Protein 8FCF (pdb70)

B-factor: mean 44.16, std 22.53, range [3.64, 135.97]

Sequence (162 aa):
CQEQLKEVNKTCEALLFKLGEKVKTLEMEVAKEKAVCSKDKESLLAGKRQTEEQLEACGKARERQQQEQQVTEENLRKVQSLCLKEVNKTCEALLFKLGEKVKTLEMEVAKEKAVCSKDKESLLAGKRQTEEQLEACGKARERQQQEQQVTEENLRKVQSLC

Radius of gyration: 35.19 Å; Cα contacts (8 Å, |Δi|>4): 85; chains: 2; bounding box: 14×44×118 Å

Foldseek 3Di:
DVVVVVVVVVVVVVVVVVVVVVVVVVVVVVVVCVVVVVVVVVVVVVVVVVVVVVVVVVVVVVVVVVVVVVVVVVVCVVVVVVD/DVVVVVVVVVVVVVVVVVVVVVVVVVVVVVVVVVVVVVVVVVVVVVVVVVVVVVVVVVVVVVVVVVVVVVVVVVVVVVD

Solvent-accessible surface area: 12058 Å² total; per-residue (Å²): 122,149,130,103,48,146,113,72,24,149,98,13,40,60,73,14,125,138,47,18,96,101,10,124,90,16,77,94,76,16,47,126,42,88,63,89,6,59,154,53,66,130,72,26,76,61,20,37,117,114,10,61,126,81,47,102,62,8,27,106,2,84,94,137,31,70,105,88,21,101,93,7,57,66,59,15,148,132,18,98,94,145,85,126,130,137,70,20,135,90,3,97,53,78,38,138,127,24,41,96,98,20,122,79,15,66,107,55,21,60,146,52,115,64,51,9,67,122,40,64,119,73,36,73,50,19,43,135,94,6,84,109,70,48,98,62,8,26,111,24,94,115,163,27,66,105,87,27,96,89,17,77,78,71,15,138,111,15,97,83,132,85

Structure (mmCIF, N/CA/C/O backbone):
data_8FCF
#
_entry.id   8FCF
#
_cell.length_a   33.771
_cell.length_b   88.999
_cell.length_c   180.881
_cell.angle_alpha   90.00
_cell.angle_beta   90.00
_cell.angle_gamma   90.00
#
_symmetry.space_group_name_H-M   'I 21 21 21'
#
loop_
_entity.id
_entity.type
_entity.pdbx_description
1 polymer 'Plasmalemma vesicle-associated protein'
2 water water
#
loop_
_atom_site.group_PDB
_atom_site.id
_atom_site.type_symbol
_atom_site.label_atom_id
_atom_site.label_alt_id
_atom_site.label_comp_id
_atom_site.label_asym_id
_atom_site.label_entity_id
_atom_site.label_seq_id
_atom_site.pdbx_PDB_ins_code
_atom_site.Cartn_x
_atom_site.Cartn_y
_atom_site.Cartn_z
_atom_site.occupancy
_atom_site.B_iso_or_equiv
_atom_site.auth_seq_id
_atom_site.auth_comp_id
_atom_site.auth_asym_id
_atom_site.auth_atom_id
_atom_site.pdbx_PDB_model_num
ATOM 1 N N . CYS A 1 8 ? 2.978 19.549 50.793 1.00 45.88 4 CYS C N 1
ATOM 2 C CA . CYS A 1 8 ? 3.701 20.244 49.718 1.00 46.12 4 CYS C CA 1
ATOM 3 C C . CYS A 1 8 ? 4.262 19.236 48.711 1.00 50.65 4 CYS C C 1
ATOM 4 O O . CYS A 1 8 ? 4.242 19.490 47.500 1.00 51.01 4 CYS C O 1
ATOM 11 N N . GLN A 1 9 ? 4.788 18.102 49.213 1.00 46.29 5 GLN C N 1
ATOM 12 C CA . GLN A 1 9 ? 5.328 17.025 48.365 1.00 45.97 5 GLN C CA 1
ATOM 13 C C . GLN A 1 9 ? 4.188 16.291 47.650 1.00 47.69 5 GLN C C 1
ATOM 14 O O . GLN A 1 9 ? 4.296 16.046 46.457 1.00 47.10 5 GLN C O 1
ATOM 28 N N . GLU A 1 10 ? 3.088 15.964 48.372 1.00 43.34 6 GLU C N 1
ATOM 29 C CA . GLU A 1 10 ? 1.929 15.281 47.769 1.00 41.46 6 GLU C CA 1
ATOM 30 C C . GLU A 1 10 ? 1.160 16.189 46.796 1.00 44.68 6 GLU C C 1
ATOM 31 O O . GLU A 1 10 ? 0.564 15.666 45.853 1.00 44.74 6 GLU C O 1
ATOM 43 N N . GLN A 1 11 ? 1.157 17.528 47.016 1.00 39.78 7 GLN C N 1
ATOM 44 C CA . GLN A 1 11 ? 0.422 18.444 46.132 1.00 38.24 7 GLN C CA 1
ATOM 45 C C . GLN A 1 11 ? 1.101 18.614 44.777 1.00 44.38 7 GLN C C 1
ATOM 46 O O . GLN A 1 11 ? 0.441 18.505 43.742 1.00 42.72 7 GLN C O 1
ATOM 60 N N . LEU A 1 12 ? 2.413 18.876 44.783 1.00 43.97 8 LEU C N 1
ATOM 61 C CA . LEU A 1 12 ? 3.184 19.031 43.546 1.00 46.66 8 LEU C CA 1
ATOM 62 C C . LEU A 1 12 ? 3.271 17.719 42.744 1.00 52.62 8 LEU C C 1
ATOM 63 O O . LEU A 1 12 ? 3.426 17.780 41.528 1.00 50.83 8 LEU C O 1
ATOM 79 N N . LYS A 1 13 ? 3.151 16.554 43.406 1.00 52.53 9 LYS C N 1
ATOM 80 C CA . LYS A 1 13 ? 3.166 15.261 42.723 1.00 54.15 9 LYS C CA 1
ATOM 81 C C . LYS A 1 13 ? 1.823 15.016 42.043 1.00 50.78 9 LYS C C 1
ATOM 82 O O . LYS A 1 13 ? 1.806 14.506 40.928 1.00 48.82 9 LYS C O 1
ATOM 101 N N . GLU A 1 14 ? 0.701 15.378 42.707 1.00 44.24 10 GLU C N 1
ATOM 102 C CA . GLU A 1 14 ? -0.656 15.209 42.163 1.00 44.69 10 GLU C CA 1
ATOM 103 C C . GLU A 1 14 ? -0.891 16.110 40.930 1.00 37.96 10 GLU C C 1
ATOM 104 O O . GLU A 1 14 ? -1.510 15.671 39.967 1.00 37.48 10 GLU C O 1
ATOM 116 N N . VAL A 1 15 ? -0.410 17.362 40.980 1.00 27.67 11 VAL C N 1
ATOM 117 C CA . VAL A 1 15 ? -0.498 18.346 39.884 1.00 25.18 11 VAL C CA 1
ATOM 118 C C . VAL A 1 15 ? 0.237 17.801 38.648 1.00 25.51 11 VAL C C 1
ATOM 119 O O . VAL A 1 15 ? -0.255 17.876 37.515 1.00 24.89 11 VAL C O 1
ATOM 132 N N . ASN A 1 16 ? 1.439 17.280 38.876 1.00 21.66 12 ASN C N 1
ATOM 133 C CA . ASN A 1 16 ? 2.284 16.762 37.816 1.00 22.74 12 ASN C CA 1
ATOM 134 C C . ASN A 1 16 ? 1.776 15.444 37.228 1.00 25.58 12 ASN C C 1
ATOM 135 O O . ASN A 1 16 ? 1.893 15.261 36.032 1.00 25.13 12 ASN C O 1
ATOM 146 N N . LYS A 1 17 ? 1.170 14.563 38.032 1.00 22.11 13 LYS C N 1
ATOM 147 C CA . LYS A 1 17 ? 0.594 13.293 37.551 1.00 21.76 13 LYS C CA 1
ATOM 148 C C . LYS A 1 17 ? -0.457 13.574 36.453 1.00 24.90 13 LYS C C 1
ATOM 149 O O . LYS A 1 17 ? -0.526 12.869 35.438 1.00 24.11 13 LYS C O 1
ATOM 168 N N . THR A 1 18 ? -1.262 14.610 36.668 1.00 21.28 14 THR C N 1
ATOM 169 C CA . THR A 1 18 ? -2.297 15.061 35.739 1.00 19.03 14 THR C CA 1
ATOM 170 C C . THR A 1 18 ? -1.713 15.587 34.419 1.00 21.83 14 THR C C 1
ATOM 171 O O . THR A 1 18 ? -2.204 15.224 33.356 1.00 18.63 14 THR C O 1
ATOM 182 N N . CYS A 1 19 ? -0.670 16.436 34.489 1.00 20.05 15 CYS C N 1
ATOM 183 C CA . CYS A 1 19 ? -0.008 17.002 33.301 1.00 19.17 15 CYS C CA 1
ATOM 184 C C . CYS A 1 19 ? 0.685 15.899 32.494 1.00 18.57 15 CYS C C 1
ATOM 185 O O . CYS A 1 19 ? 0.543 15.845 31.266 1.00 16.31 15 CYS C O 1
ATOM 192 N N . GLU A 1 20 ? 1.422 15.006 33.179 1.00 13.96 16 GLU C N 1
ATOM 193 C CA . GLU A 1 20 ? 2.134 13.905 32.510 1.00 13.40 16 GLU C CA 1
ATOM 194 C C . GLU A 1 20 ? 1.158 12.936 31.830 1.00 17.29 16 GLU C C 1
ATOM 195 O O . GLU A 1 20 ? 1.434 12.471 30.742 1.00 17.11 16 GLU C O 1
ATOM 207 N N . ALA A 1 21 ? 0.038 12.607 32.485 1.00 17.44 17 ALA C N 1
ATOM 208 C CA . ALA A 1 21 ? -0.984 11.713 31.929 1.00 17.17 17 ALA C CA 1
ATOM 209 C C . ALA A 1 21 ? -1.590 12.322 30.635 1.00 20.47 17 ALA C C 1
ATOM 210 O O . ALA A 1 21 ? -1.830 11.584 29.690 1.00 20.15 17 ALA C O 1
ATOM 217 N N . LEU A 1 22 ? -1.827 13.651 30.577 1.00 17.42 18 LEU C N 1
ATOM 218 C CA . LEU A 1 22 ? -2.289 14.268 29.330 1.00 19.43 18 LEU C CA 1
ATOM 219 C C . LEU A 1 22 ? -1.136 14.185 28.306 1.00 22.50 18 LEU C C 1
ATOM 220 O O . LEU A 1 22 ? -1.366 13.853 27.146 1.00 20.75 18 LEU C O 1
ATOM 236 N N . LEU A 1 23 ? 0.107 14.451 28.745 1.00 19.99 19 LEU C N 1
ATOM 237 C CA . LEU A 1 23 ? 1.287 14.387 27.875 1.00 21.08 19 LEU C CA 1
ATOM 238 C C . LEU A 1 23 ? 1.429 13.031 27.172 1.00 23.48 19 LEU C C 1
ATOM 239 O O . LEU A 1 23 ? 1.736 12.987 25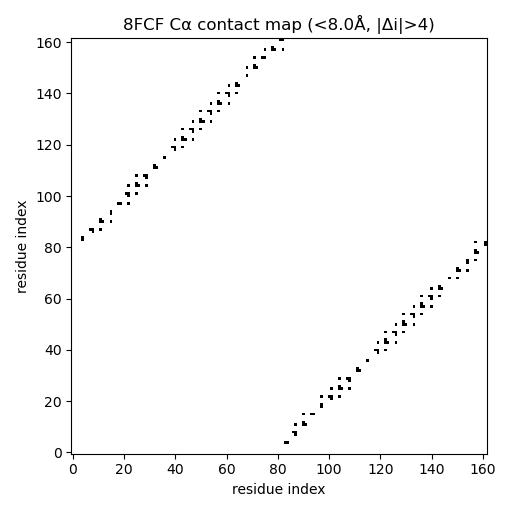.972 1.00 20.81 19 LEU C O 1
ATOM 255 N N . PHE A 1 24 ? 1.151 11.925 27.894 1.00 21.26 20 PHE C N 1
ATOM 256 C CA . PHE A 1 24 ? 1.247 10.582 27.306 1.00 21.62 20 PHE C CA 1
ATOM 257 C C . PHE A 1 24 ? 0.010 10.212 26.498 1.00 23.33 20 PHE C C 1
ATOM 258 O O . PHE A 1 24 ? 0.137 9.499 25.512 1.00 21.51 20 PHE C O 1
ATOM 275 N N . LYS A 1 25 ? -1.165 10.725 26.850 1.00 22.16 21 LYS C N 1
ATOM 276 C CA . LYS A 1 25 ? -2.359 10.498 26.029 1.00 24.69 2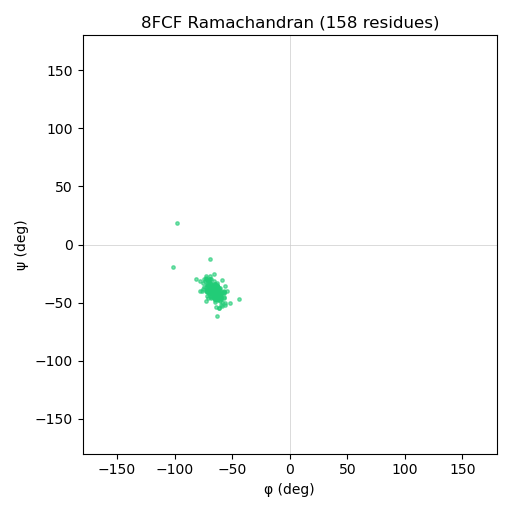1 LYS C CA 1
ATOM 277 C C . LYS A 1 25 ? -2.113 11.101 24.610 1.00 31.25 21 LYS C C 1
ATOM 278 O O . LYS A 1 25 ? -2.347 10.431 23.607 1.00 31.88 21 LYS C O 1
ATOM 297 N N . LEU A 1 26 ? -1.532 12.317 24.541 1.00 29.23 22 LEU C N 1
ATOM 298 C CA . LEU A 1 26 ? -1.225 12.994 23.264 1.00 26.83 22 LEU C CA 1
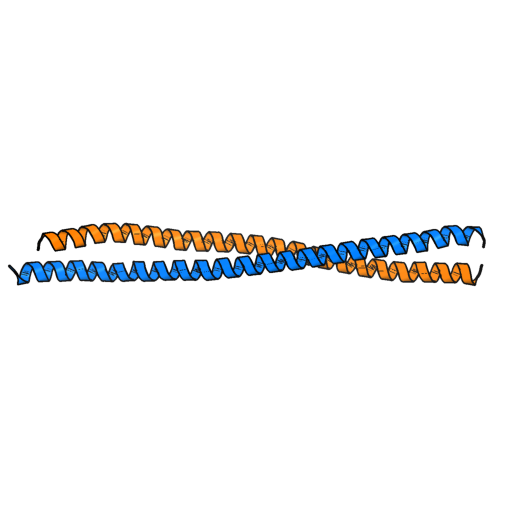ATOM 299 C C . LEU A 1 26 ? 0.005 12.394 22.565 1.00 31.67 22 LEU C C 1
ATOM 300 O O . LEU A 1 26 ? 0.062 12.365 21.333 1.00 30.65 22 LEU C O 1
ATOM 316 N N . GLY A 1 27 ? 0.964 11.931 23.355 1.00 28.52 23 GLY C N 1
ATOM 317 C CA . GLY A 1 27 ? 2.140 11.189 22.916 1.00 28.14 23 GLY C CA 1
ATOM 318 C C . GLY A 1 27 ? 1.735 9.950 22.134 1.00 33.00 23 GLY C C 1
ATOM 319 O O . GLY A 1 27 ? 2.387 9.594 21.154 1.00 33.24 23 GLY C O 1
ATOM 323 N N . GLU A 1 28 ? 0.633 9.294 22.519 1.00 29.08 24 GLU C N 1
ATOM 324 C CA . GLU A 1 28 ? 0.175 8.135 21.767 1.00 30.00 24 GLU C CA 1
ATOM 325 C C . GLU A 1 28 ? -0.417 8.554 20.408 1.00 30.99 24 GLU C C 1
ATOM 326 O O . GLU A 1 28 ? -0.295 7.794 19.456 1.00 30.28 24 GLU C O 1
ATOM 338 N N . LYS A 1 29 ? -1.018 9.752 20.297 1.00 26.13 25 LYS C N 1
ATOM 339 C CA . LYS A 1 29 ? -1.539 10.223 19.012 1.00 26.98 25 LYS C CA 1
ATOM 340 C C . LYS A 1 29 ? -0.372 10.509 18.043 1.00 26.52 25 LYS C C 1
ATOM 341 O O . LYS A 1 29 ? -0.476 10.212 16.858 1.00 25.01 25 LYS C O 1
ATOM 360 N N . VAL A 1 30 ? 0.737 11.070 18.558 1.00 20.54 26 VAL C N 1
ATOM 361 C CA . VAL A 1 30 ? 1.910 11.351 17.745 1.00 19.54 26 VAL C CA 1
ATOM 362 C C . VAL A 1 30 ? 2.476 10.021 17.227 1.00 21.34 26 VAL C C 1
ATOM 363 O O . VAL A 1 30 ? 2.732 9.913 16.037 1.00 20.42 26 VAL C O 1
ATOM 376 N N . LYS A 1 31 ? 2.601 8.997 18.069 1.00 16.60 27 LYS C N 1
ATOM 377 C CA . LYS A 1 31 ? 3.109 7.673 17.653 1.00 18.25 27 LYS C CA 1
ATOM 378 C C . LYS A 1 31 ? 2.211 7.024 16.616 1.00 26.59 27 LYS C C 1
ATOM 379 O O . LYS A 1 31 ? 2.705 6.467 15.633 1.00 26.93 27 LYS C O 1
ATOM 398 N N . THR A 1 32 ? 0.888 7.094 16.830 1.00 25.01 28 THR C N 1
ATOM 399 C CA . THR A 1 32 ? -0.076 6.549 15.865 1.00 24.20 28 THR C CA 1
ATOM 400 C C . THR A 1 32 ? 0.076 7.240 14.513 1.00 24.29 28 THR C C 1
ATOM 401 O O . THR A 1 32 ? 0.023 6.580 13.477 1.00 25.43 28 THR C O 1
ATOM 412 N N . LEU A 1 33 ? 0.246 8.570 14.519 1.00 15.28 29 LEU C N 1
ATOM 413 C CA . LEU A 1 33 ? 0.385 9.310 13.275 1.00 13.70 29 LEU C CA 1
ATOM 414 C C . LEU A 1 33 ? 1.736 9.047 12.606 1.00 20.40 29 LEU C C 1
ATOM 415 O O . LEU A 1 33 ? 1.770 8.940 11.389 1.00 21.94 29 LEU C O 1
ATOM 431 N N . GLU A 1 34 ? 2.836 8.931 13.375 1.00 17.98 30 GLU C N 1
ATOM 432 C CA . GLU A 1 34 ? 4.161 8.642 12.809 1.00 21.38 30 GLU C CA 1
ATOM 433 C C . GLU A 1 34 ? 4.199 7.270 12.136 1.00 27.45 30 GLU C C 1
ATOM 434 O O . GLU A 1 34 ? 4.854 7.130 11.099 1.00 25.97 30 GLU C O 1
ATOM 446 N N . MET A 1 35 ? 3.491 6.259 12.674 1.00 25.37 31 MET C N 1
ATOM 447 C CA . MET A 1 35 ? 3.446 4.931 12.042 1.00 26.61 31 MET C CA 1
ATOM 448 C C . MET A 1 35 ? 2.522 4.974 10.810 1.00 28.34 31 MET C C 1
ATOM 449 O O . MET A 1 35 ? 2.828 4.358 9.783 1.00 26.43 31 MET C O 1
ATOM 463 N N . GLU A 1 36 ? 1.399 5.707 10.889 1.00 25.46 32 GLU C N 1
ATOM 464 C CA . GLU A 1 36 ? 0.505 5.833 9.734 1.00 24.18 32 GLU C CA 1
ATOM 465 C C . GLU A 1 36 ? 1.262 6.459 8.547 1.00 24.80 32 GLU C C 1
ATOM 466 O O . GLU A 1 36 ? 1.138 5.972 7.417 1.00 25.18 32 GLU C O 1
ATOM 478 N N . VAL A 1 37 ? 2.057 7.519 8.803 1.00 17.02 33 VAL C N 1
ATOM 479 C CA . VAL A 1 37 ? 2.874 8.168 7.766 1.00 15.64 33 VAL C CA 1
ATOM 480 C C . VAL A 1 37 ? 3.850 7.131 7.185 1.00 21.52 33 VAL C C 1
ATOM 481 O O . VAL A 1 37 ? 3.920 6.973 5.972 1.00 21.24 33 VAL C O 1
ATOM 494 N N . ALA A 1 38 ? 4.610 6.448 8.056 1.00 18.26 34 ALA C N 1
ATOM 495 C CA . ALA A 1 38 ? 5.602 5.458 7.635 1.00 20.39 34 ALA C CA 1
ATOM 496 C C . ALA A 1 38 ? 4.977 4.359 6.792 1.00 26.92 34 ALA C C 1
ATOM 497 O O . ALA A 1 38 ? 5.515 4.049 5.733 1.00 26.46 34 ALA C O 1
ATOM 504 N N . LYS A 1 39 ? 3.824 3.822 7.208 1.00 26.38 35 LYS C N 1
ATOM 505 C CA . LYS A 1 39 ? 3.139 2.774 6.449 1.00 28.25 35 LYS C CA 1
ATOM 506 C C . LYS A 1 39 ? 2.746 3.262 5.070 1.00 29.69 35 LYS C C 1
ATOM 507 O O . LYS A 1 39 ? 3.148 2.651 4.093 1.00 30.29 35 LYS C O 1
ATOM 526 N N . GLU A 1 40 ? 2.004 4.376 4.987 1.00 24.72 36 GLU C N 1
ATOM 527 C CA . GLU A 1 40 ? 1.528 4.921 3.715 1.00 24.98 36 GLU C CA 1
ATOM 528 C C . GLU A 1 40 ? 2.672 5.225 2.743 1.00 22.95 36 GLU C C 1
ATOM 529 O O . GLU A 1 40 ? 2.529 4.962 1.564 1.00 22.61 36 GLU C O 1
ATOM 541 N N . LYS A 1 41 ? 3.786 5.789 3.225 1.00 15.04 37 LYS C N 1
ATOM 542 C CA . LYS A 1 41 ? 4.917 6.098 2.360 1.00 13.75 37 LYS C CA 1
ATOM 543 C C . LYS A 1 41 ? 5.516 4.840 1.793 1.00 21.02 37 LYS C C 1
ATOM 544 O O . LYS A 1 41 ? 5.934 4.870 0.642 1.00 21.88 37 LYS C O 1
ATOM 563 N N . ALA A 1 42 ? 5.576 3.747 2.576 1.00 19.25 38 ALA C N 1
ATOM 564 C CA . ALA A 1 42 ? 6.144 2.478 2.113 1.00 23.50 38 ALA C CA 1
ATOM 565 C C . ALA A 1 42 ? 5.235 1.803 1.115 1.00 28.48 38 ALA C C 1
ATOM 566 O O . ALA A 1 42 ? 5.742 1.257 0.133 1.00 30.26 38 ALA C O 1
ATOM 573 N N . VAL A 1 43 ? 3.906 1.833 1.333 1.00 25.25 39 VAL C N 1
ATOM 574 C CA . VAL A 1 43 ? 2.972 1.204 0.387 1.00 28.60 39 VAL C CA 1
ATOM 575 C C . VAL A 1 43 ? 2.915 2.036 -0.908 1.00 30.87 39 VAL C C 1
ATOM 576 O O . VAL A 1 43 ? 2.917 1.463 -1.985 1.00 31.94 39 VAL C O 1
ATOM 589 N N . CYS A 1 44 ? 2.903 3.373 -0.797 1.00 26.04 40 CYS C N 1
ATOM 590 C CA . CYS A 1 44 ? 2.853 4.269 -1.952 1.00 26.08 40 CYS C CA 1
ATOM 591 C C . CYS A 1 44 ? 4.047 4.097 -2.855 1.00 26.52 40 CYS C C 1
ATOM 592 O O . CYS A 1 44 ? 3.893 3.972 -4.070 1.00 26.67 40 CYS C O 1
ATOM 599 N N . SER A 1 45 ? 5.230 4.213 -2.294 1.00 20.12 41 SER C N 1
ATOM 600 C CA . SER A 1 45 ? 6.452 4.137 -3.076 1.00 22.73 41 SER C CA 1
ATOM 601 C C . SER A 1 45 ? 6.615 2.741 -3.730 1.00 32.43 41 SER C C 1
ATOM 602 O O . SER A 1 45 ? 7.034 2.655 -4.879 1.00 30.40 41 SER C O 1
ATOM 610 N N . LYS A 1 46 ? 6.218 1.669 -3.029 1.00 34.10 42 LYS C N 1
ATOM 611 C CA . LYS A 1 46 ? 6.271 0.313 -3.575 1.00 35.87 42 LYS C CA 1
ATOM 612 C C . LYS A 1 46 ? 5.302 0.179 -4.745 1.00 36.45 42 LYS C C 1
ATOM 613 O O . LYS A 1 46 ? 5.641 -0.438 -5.745 1.00 35.16 42 LYS C O 1
ATOM 632 N N . ASP A 1 47 ? 4.089 0.730 -4.610 1.00 31.85 43 ASP C N 1
ATOM 633 C CA . ASP A 1 47 ? 3.069 0.668 -5.658 1.00 31.74 43 ASP C CA 1
ATOM 634 C C . ASP A 1 47 ? 3.517 1.484 -6.887 1.00 35.55 43 ASP C C 1
ATOM 635 O O . ASP A 1 47 ? 3.289 1.032 -8.001 1.00 34.54 43 ASP C O 1
ATOM 644 N N . LYS A 1 48 ? 4.146 2.672 -6.685 1.00 32.04 44 LYS C N 1
ATOM 645 C CA . LYS A 1 48 ? 4.627 3.519 -7.798 1.00 31.29 44 LYS C CA 1
ATOM 646 C C . LYS A 1 48 ? 5.807 2.892 -8.540 1.00 29.72 44 LYS C C 1
ATOM 647 O O . LYS A 1 48 ? 5.904 3.050 -9.749 1.00 26.32 44 LYS C O 1
ATOM 666 N N . GLU A 1 49 ? 6.723 2.227 -7.821 1.00 25.32 45 GLU C N 1
ATOM 667 C CA . GLU A 1 49 ? 7.868 1.575 -8.452 1.00 25.71 45 GLU C CA 1
ATOM 668 C C . GLU A 1 49 ? 7.345 0.418 -9.293 1.00 33.38 45 GLU C C 1
ATOM 669 O O . GLU A 1 49 ? 7.853 0.188 -10.396 1.00 32.90 45 GLU C O 1
ATOM 681 N N . SER A 1 50 ? 6.302 -0.268 -8.798 1.00 33.14 46 SER C N 1
ATOM 682 C CA . SER A 1 50 ? 5.694 -1.393 -9.502 1.00 34.80 46 SER C CA 1
ATOM 683 C C . SER A 1 50 ? 5.017 -0.913 -10.791 1.00 36.95 46 SER C C 1
ATOM 684 O O . SER A 1 50 ? 5.195 -1.547 -11.831 1.00 36.54 46 SER C O 1
ATOM 692 N N . LEU A 1 51 ? 4.247 0.198 -10.731 1.00 32.02 47 LEU C N 1
ATOM 693 C CA . LEU A 1 51 ? 3.571 0.759 -11.912 1.00 32.24 47 LEU C CA 1
ATOM 694 C C . LEU A 1 51 ? 4.590 1.284 -12.921 1.00 35.23 47 LEU C C 1
ATOM 695 O O . LEU A 1 51 ? 4.408 1.069 -14.118 1.00 34.97 47 LEU C O 1
ATOM 711 N N . LEU A 1 52 ? 5.672 1.941 -12.443 1.00 31.38 48 LEU C N 1
ATOM 712 C CA . LEU A 1 52 ? 6.722 2.449 -13.335 1.00 31.17 48 LEU C CA 1
ATOM 713 C C . LEU A 1 52 ? 7.383 1.275 -14.077 1.00 33.90 48 LEU C C 1
ATOM 714 O O . LEU A 1 52 ? 7.557 1.349 -15.286 1.00 32.87 48 LEU C O 1
ATOM 730 N N . ALA A 1 53 ? 7.743 0.202 -13.352 1.00 30.47 49 ALA C N 1
ATOM 731 C CA . ALA A 1 53 ? 8.374 -0.981 -13.948 1.00 33.13 49 ALA C CA 1
ATOM 732 C C . ALA A 1 53 ? 7.439 -1.651 -14.965 1.00 38.31 49 ALA C C 1
ATOM 733 O O . ALA A 1 53 ? 7.899 -2.154 -15.993 1.00 38.21 49 ALA C O 1
ATOM 740 N N . GLY A 1 54 ? 6.139 -1.639 -14.666 1.00 35.51 50 GLY C N 1
ATOM 741 C CA . GLY A 1 54 ? 5.117 -2.212 -15.529 1.00 35.70 50 GLY C CA 1
ATOM 742 C C . GLY A 1 54 ? 4.952 -1.423 -16.805 1.00 38.67 50 GLY C C 1
ATOM 743 O O . GLY A 1 54 ? 4.878 -2.029 -17.866 1.00 38.76 50 GLY C O 1
ATOM 747 N N . LYS A 1 55 ? 4.880 -0.078 -16.743 1.00 35.18 51 LYS C N 1
ATOM 748 C CA . LYS A 1 55 ? 4.736 0.689 -17.987 1.00 34.61 51 LYS C CA 1
ATOM 749 C C . LYS A 1 55 ? 6.027 0.657 -18.834 1.00 35.79 51 LYS C C 1
ATOM 750 O O . LYS A 1 55 ? 5.929 0.656 -20.059 1.00 34.13 51 LYS C O 1
ATOM 769 N N . ARG A 1 56 ? 7.218 0.572 -18.199 1.00 30.54 52 ARG C N 1
ATOM 770 C CA . ARG A 1 56 ? 8.486 0.465 -18.936 1.00 30.24 52 ARG C CA 1
ATOM 771 C C . ARG A 1 56 ? 8.553 -0.879 -19.668 1.00 36.38 52 ARG C C 1
ATOM 772 O O . ARG A 1 56 ? 9.086 -0.943 -20.774 1.00 36.70 52 ARG C O 1
ATOM 793 N N . GLN A 1 57 ? 7.983 -1.944 -19.070 1.00 34.24 53 GLN C N 1
ATOM 794 C CA . GLN A 1 57 ? 7.919 -3.269 -19.694 1.00 34.18 53 GLN C CA 1
ATOM 795 C C . GLN A 1 57 ? 6.980 -3.253 -20.906 1.00 34.58 53 GLN C C 1
ATOM 796 O O . GLN A 1 57 ? 7.314 -3.855 -21.929 1.00 34.94 53 GLN C O 1
ATOM 810 N N . THR A 1 58 ? 5.828 -2.554 -20.815 1.00 26.98 54 THR C N 1
ATOM 811 C CA . THR A 1 58 ? 4.892 -2.420 -21.945 1.00 28.18 54 THR C CA 1
ATOM 812 C C . THR A 1 58 ? 5.531 -1.583 -23.064 1.00 32.40 54 THR C C 1
ATOM 813 O O . THR A 1 58 ? 5.352 -1.913 -24.238 1.00 30.88 54 THR C O 1
ATOM 824 N N . GLU A 1 59 ? 6.268 -0.509 -22.705 1.00 29.52 55 GLU C N 1
ATOM 825 C CA . GLU A 1 59 ? 6.962 0.344 -23.681 1.00 31.32 55 GLU C CA 1
ATOM 826 C C . GLU A 1 59 ? 8.007 -0.454 -24.477 1.00 35.07 55 GLU C C 1
ATOM 827 O O . GLU A 1 59 ? 8.156 -0.201 -25.664 1.00 32.73 55 GLU C O 1
ATOM 839 N N . GLU A 1 60 ? 8.713 -1.405 -23.831 1.00 33.63 56 GLU C N 1
ATOM 840 C CA . GLU A 1 60 ? 9.689 -2.266 -24.507 1.00 36.17 56 GLU C CA 1
ATOM 841 C C . GLU A 1 60 ? 8.977 -3.264 -25.449 1.00 39.83 56 GLU C C 1
ATOM 842 O O . GLU A 1 60 ? 9.502 -3.567 -26.521 1.00 38.55 56 GLU C O 1
ATOM 854 N N . GLN A 1 61 ? 7.785 -3.750 -25.058 1.00 36.93 57 GLN C N 1
ATOM 855 C CA . GLN A 1 61 ? 6.972 -4.637 -25.894 1.00 38.61 57 GLN C CA 1
ATOM 856 C C . GLN A 1 61 ? 6.440 -3.858 -27.099 1.00 40.58 57 GLN C C 1
ATOM 857 O O . GLN A 1 61 ? 6.453 -4.386 -28.213 1.00 39.63 57 GLN C O 1
ATOM 871 N N . LEU A 1 62 ? 5.988 -2.604 -26.882 1.00 35.44 58 LEU C N 1
ATOM 872 C CA . LEU A 1 62 ? 5.499 -1.735 -27.961 1.00 34.45 58 LEU C CA 1
ATOM 873 C C . LEU A 1 62 ? 6.646 -1.449 -28.943 1.00 34.32 58 LEU C C 1
ATOM 874 O O . LEU A 1 62 ? 6.428 -1.437 -30.165 1.00 31.73 58 LEU C O 1
ATOM 890 N N . GLU A 1 63 ? 7.876 -1.223 -28.402 1.00 28.47 59 GLU C N 1
ATOM 891 C CA . GLU A 1 63 ? 9.068 -0.990 -29.223 1.00 26.64 59 GLU C CA 1
ATOM 892 C C . GLU A 1 63 ? 9.362 -2.229 -30.090 1.00 33.21 59 GLU C C 1
ATOM 893 O O . GLU A 1 63 ? 9.579 -2.073 -31.285 1.00 32.72 59 GLU C O 1
ATOM 905 N N . ALA A 1 64 ? 9.349 -3.443 -29.489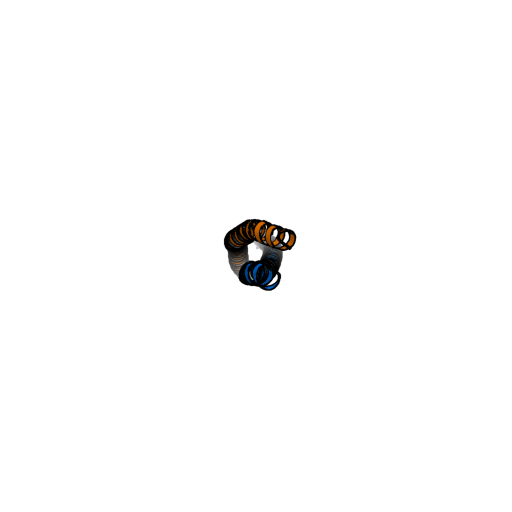 1.00 32.34 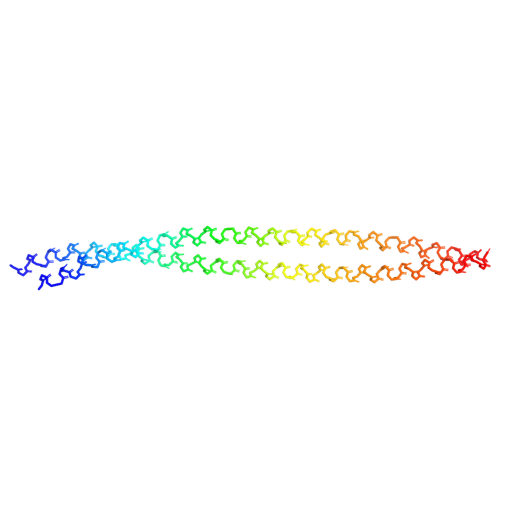60 ALA C N 1
ATOM 906 C CA . ALA A 1 64 ? 9.607 -4.703 -30.197 1.00 33.81 60 ALA C CA 1
ATOM 907 C C . ALA A 1 64 ? 8.540 -4.990 -31.264 1.00 38.94 60 ALA C C 1
ATOM 908 O O . ALA A 1 64 ? 8.867 -5.452 -32.367 1.00 36.10 60 ALA C O 1
ATOM 915 N N . CYS A 1 65 ? 7.267 -4.702 -30.940 1.00 39.04 61 CYS C N 1
ATOM 916 C CA . CYS A 1 65 ? 6.153 -4.862 -31.880 1.00 41.73 61 CYS C CA 1
ATOM 917 C C . CYS A 1 65 ? 6.360 -3.913 -33.080 1.00 36.42 61 CYS C C 1
ATOM 918 O O . CYS A 1 65 ? 6.235 -4.350 -34.227 1.00 34.70 61 CYS C O 1
ATOM 925 N N . GLY A 1 66 ? 6.692 -2.644 -32.802 1.00 26.06 62 GLY C N 1
ATOM 926 C CA . GLY A 1 66 ? 6.967 -1.648 -33.837 1.00 23.09 62 GLY C CA 1
ATOM 927 C C . GLY A 1 66 ? 8.083 -2.064 -34.789 1.00 29.84 62 GLY C C 1
ATOM 928 O O . GLY A 1 66 ? 7.991 -1.860 -35.997 1.00 29.27 62 GLY C O 1
ATOM 932 N N . LYS A 1 67 ? 9.133 -2.671 -34.231 1.00 28.82 63 LYS C N 1
ATOM 933 C CA . LYS A 1 67 ? 10.299 -3.168 -34.957 1.00 28.58 63 LYS C CA 1
ATOM 934 C C . LYS A 1 67 ? 9.918 -4.379 -35.836 1.00 31.85 63 LYS C C 1
ATOM 935 O O . LYS A 1 67 ? 10.419 -4.492 -36.952 1.00 30.06 63 LYS C O 1
ATOM 954 N N . ALA A 1 68 ? 9.025 -5.261 -35.345 1.00 29.38 64 ALA C N 1
ATOM 955 C CA . ALA A 1 68 ? 8.530 -6.401 -36.110 1.00 30.80 64 ALA C CA 1
ATOM 956 C C . ALA A 1 68 ? 7.636 -5.916 -37.239 1.00 31.74 64 ALA C C 1
ATOM 957 O O . ALA A 1 68 ? 7.678 -6.494 -38.321 1.00 30.83 64 ALA C O 1
ATOM 964 N N . ARG A 1 69 ? 6.887 -4.813 -37.035 1.00 26.17 65 ARG C N 1
ATOM 965 C CA . ARG A 1 69 ? 6.096 -4.220 -38.117 1.00 27.97 65 ARG C CA 1
ATOM 966 C C . ARG A 1 69 ? 7.028 -3.621 -39.191 1.00 33.41 65 ARG C C 1
ATOM 967 O O . ARG A 1 69 ? 6.710 -3.749 -40.373 1.00 33.94 65 ARG C O 1
ATOM 988 N N . GLU A 1 70 ? 8.169 -2.990 -38.803 1.00 29.51 66 GLU C N 1
ATOM 989 C CA . GLU A 1 70 ? 9.118 -2.463 -39.795 1.00 29.40 66 GLU C CA 1
ATOM 990 C C . GLU A 1 70 ? 9.648 -3.618 -40.675 1.00 30.20 66 GLU C C 1
ATOM 991 O O . GLU A 1 70 ? 9.643 -3.483 -41.904 1.00 28.40 66 GLU C O 1
ATOM 1003 N N . ARG A 1 71 ? 10.046 -4.762 -40.050 1.00 24.55 67 ARG C N 1
ATOM 1004 C CA . ARG A 1 71 ? 10.545 -5.943 -40.769 1.00 26.69 67 ARG C CA 1
ATOM 1005 C C . ARG A 1 71 ? 9.519 -6.496 -41.750 1.00 31.97 67 ARG C C 1
ATOM 1006 O O . ARG A 1 71 ? 9.880 -6.794 -42.895 1.00 31.59 67 ARG C O 1
ATOM 1027 N N . GLN A 1 72 ? 8.245 -6.644 -41.312 1.00 28.32 68 GLN C N 1
ATOM 1028 C CA . GLN A 1 72 ? 7.181 -7.144 -42.197 1.00 29.09 68 GLN C CA 1
ATOM 1029 C C . GLN A 1 72 ? 6.948 -6.184 -43.371 1.00 34.78 68 GLN C C 1
ATOM 1030 O O . GLN A 1 72 ? 6.645 -6.638 -44.473 1.00 34.73 68 GLN C O 1
ATOM 1044 N N . GLN A 1 73 ? 7.122 -4.870 -43.145 1.00 32.61 69 GLN C N 1
ATOM 1045 C CA . GLN A 1 73 ? 6.979 -3.882 -44.214 1.00 33.84 69 GLN C CA 1
ATOM 1046 C C . GLN A 1 73 ? 8.148 -3.987 -45.188 1.00 35.23 69 GLN C C 1
ATOM 1047 O O . GLN A 1 73 ? 7.930 -3.769 -46.366 1.00 33.03 69 GLN C O 1
ATOM 1061 N N . GLN A 1 74 ? 9.379 -4.315 -44.715 1.00 34.27 70 GLN C N 1
ATOM 1062 C CA . GLN A 1 74 ? 10.529 -4.506 -45.620 1.00 37.52 70 GLN C CA 1
ATOM 1063 C C . GLN A 1 74 ? 10.231 -5.723 -46.512 1.00 38.16 70 GLN C C 1
ATOM 1064 O O . GLN A 1 74 ? 10.399 -5.641 -47.717 1.00 37.91 70 GLN C O 1
ATOM 1078 N N . GLU A 1 75 ? 9.766 -6.832 -45.907 1.00 32.89 71 GLU C N 1
ATOM 1079 C CA . GLU A 1 75 ? 9.425 -8.080 -46.597 1.00 33.69 71 GLU C CA 1
ATOM 1080 C C . GLU A 1 75 ? 8.332 -7.849 -47.626 1.00 30.12 71 GLU C C 1
ATOM 1081 O O . GLU A 1 75 ? 8.439 -8.326 -48.741 1.00 28.33 71 GLU C O 1
ATOM 1093 N N . GLN A 1 76 ? 7.276 -7.143 -47.245 1.00 24.53 72 GLN C N 1
ATOM 1094 C CA . GLN A 1 76 ? 6.170 -6.795 -48.143 1.00 23.46 72 GLN C CA 1
ATOM 1095 C C . GLN A 1 76 ? 6.692 -6.026 -49.382 1.00 27.73 72 GLN C C 1
ATOM 1096 O O . GLN A 1 76 ? 6.302 -6.356 -50.498 1.00 27.31 72 GLN C O 1
ATOM 1110 N N . GLN A 1 77 ? 7.577 -5.024 -49.186 1.00 24.69 73 GLN C N 1
ATOM 1111 C CA . GLN A 1 77 ? 8.168 -4.244 -50.289 1.00 24.55 73 GLN C CA 1
ATOM 1112 C C . GLN A 1 77 ? 8.975 -5.110 -51.238 1.00 25.78 73 GLN C C 1
ATOM 1113 O O . GLN A 1 77 ? 8.945 -4.866 -52.446 1.00 25.09 73 GLN C O 1
ATOM 1127 N N . VAL A 1 78 ? 9.711 -6.100 -50.697 1.00 20.50 74 VAL C N 1
ATOM 1128 C CA . VAL A 1 78 ? 10.495 -7.038 -51.499 1.00 19.83 74 VAL C CA 1
ATOM 1129 C C . VAL A 1 78 ? 9.537 -7.880 -52.356 1.00 24.30 74 VAL C C 1
ATOM 1130 O O . VAL A 1 78 ? 9.762 -8.019 -53.554 1.00 24.55 74 VAL C O 1
ATOM 1143 N N . THR A 1 79 ? 8.462 -8.419 -51.760 1.00 20.92 75 THR C N 1
ATOM 1144 C CA . THR A 1 79 ? 7.506 -9.232 -52.516 1.00 22.07 75 THR C CA 1
ATOM 1145 C C . THR A 1 79 ? 6.790 -8.389 -53.590 1.00 24.25 75 THR C C 1
ATOM 1146 O O . THR A 1 79 ? 6.575 -8.856 -54.704 1.00 22.40 75 THR C O 1
ATOM 1157 N N . GLU A 1 80 ? 6.440 -7.154 -53.261 1.00 20.68 76 GLU C N 1
ATOM 1158 C CA . GLU A 1 80 ? 5.780 -6.279 -54.217 1.00 21.71 76 GLU C CA 1
ATOM 1159 C C . GLU A 1 80 ? 6.699 -5.915 -55.388 1.00 25.26 76 GLU C C 1
ATOM 1160 O O . GLU A 1 80 ? 6.225 -5.770 -56.511 1.00 26.44 76 GLU C O 1
ATOM 1172 N N . GLU A 1 81 ? 7.999 -5.748 -55.130 1.00 19.90 77 GLU C N 1
ATOM 1173 C CA . GLU A 1 81 ? 8.942 -5.405 -56.181 1.00 18.80 77 GLU C CA 1
ATOM 1174 C C . GLU A 1 81 ? 9.124 -6.598 -57.128 1.00 21.27 77 GLU C C 1
ATOM 1175 O O . GLU A 1 81 ? 9.278 -6.399 -58.336 1.00 20.20 77 GLU C O 1
ATOM 1187 N N . ASN A 1 82 ? 9.104 -7.833 -56.576 1.00 19.10 78 ASN C N 1
ATOM 1188 C CA . ASN A 1 82 ? 9.216 -9.065 -57.350 1.00 19.10 78 ASN C CA 1
ATOM 1189 C C . ASN A 1 82 ? 8.029 -9.214 -58.295 1.00 25.74 78 ASN C C 1
ATOM 1190 O O . ASN A 1 82 ? 8.222 -9.727 -59.393 1.00 27.24 78 ASN C O 1
ATOM 1201 N N . LEU A 1 83 ? 6.810 -8.776 -57.899 1.00 27.65 79 LEU C N 1
ATOM 1202 C CA . LEU A 1 83 ? 5.643 -8.798 -58.797 1.00 32.47 79 LEU C CA 1
ATOM 1203 C C . LEU A 1 83 ? 5.932 -7.877 -59.973 1.00 35.84 79 LEU C C 1
ATOM 1204 O O . LEU A 1 83 ? 6.003 -8.352 -61.092 1.00 37.37 79 LEU C O 1
ATOM 1220 N N . ARG A 1 84 ? 6.137 -6.570 -59.714 1.00 31.60 80 ARG C N 1
ATOM 1221 C CA . ARG A 1 84 ? 6.433 -5.561 -60.754 1.00 31.78 80 ARG C CA 1
ATOM 1222 C C . ARG A 1 84 ? 7.462 -6.056 -61.773 1.00 33.09 80 ARG C C 1
ATOM 1223 O O . ARG A 1 84 ? 7.253 -5.918 -62.979 1.00 33.58 80 ARG C O 1
ATOM 1244 N N . LYS A 1 85 ? 8.559 -6.646 -61.279 1.00 25.88 81 LYS C N 1
ATOM 1245 C CA . LYS A 1 85 ? 9.625 -7.148 -62.135 1.00 23.67 81 LYS C CA 1
ATOM 1246 C C . LYS A 1 85 ? 9.232 -8.402 -62.913 1.00 29.95 81 LYS C C 1
ATOM 1247 O O . LYS A 1 85 ? 9.501 -8.449 -64.110 1.00 31.53 81 LYS C O 1
ATOM 1266 N N . VAL A 1 86 ? 8.601 -9.411 -62.277 1.00 25.51 82 VAL C N 1
ATOM 1267 C CA . VAL A 1 86 ? 8.256 -10.630 -63.013 1.00 26.39 82 VAL C CA 1
ATOM 1268 C C . VAL A 1 86 ? 7.093 -10.396 -63.998 1.00 32.02 82 VAL C C 1
ATOM 1269 O O . VAL A 1 86 ? 7.078 -11.017 -65.060 1.00 30.17 82 VAL C O 1
ATOM 1282 N N . GLN A 1 87 ? 6.133 -9.522 -63.663 1.00 31.83 83 GLN C N 1
ATOM 1283 C CA . GLN A 1 87 ? 5.003 -9.209 -64.556 1.00 34.42 83 GLN C CA 1
ATOM 1284 C C . GLN A 1 87 ? 5.458 -8.645 -65.918 1.00 40.43 83 GLN C C 1
ATOM 1285 O O . GLN A 1 87 ? 4.837 -8.953 -66.932 1.00 42.88 83 GLN C O 1
ATOM 1299 N N . SER A 1 88 ? 6.596 -7.927 -65.956 1.00 35.81 84 SER C N 1
ATOM 1300 C CA . SER A 1 88 ? 7.191 -7.413 -67.199 1.00 36.61 84 SER C CA 1
ATOM 1301 C C . SER A 1 88 ? 7.770 -8.509 -68.135 1.00 43.83 84 SER C C 1
ATOM 1302 O O . SER A 1 88 ? 8.098 -8.185 -69.280 1.00 43.30 84 SER C O 1
ATOM 1310 N N . LEU A 1 89 ? 7.931 -9.774 -67.651 1.00 42.39 85 LEU C N 1
ATOM 1311 C CA . LEU A 1 89 ? 8.430 -10.911 -68.445 1.00 41.52 85 LEU C CA 1
ATOM 1312 C C . LEU A 1 89 ? 7.304 -11.849 -68.931 1.00 44.82 85 LEU C C 1
ATOM 1313 O O . LEU A 1 89 ? 7.541 -12.649 -69.838 1.00 45.22 85 LEU C O 1
ATOM 1329 N N . CYS A 1 90 ? 6.118 -11.802 -68.288 1.00 41.93 86 CYS C N 1
ATOM 1330 C CA . CYS A 1 90 ? 4.977 -12.658 -68.596 1.00 55.23 86 CYS C CA 1
ATOM 1331 C C . CYS A 1 90 ? 4.002 -11.925 -69.514 1.00 79.56 86 CYS C C 1
ATOM 1332 O O . CYS A 1 90 ? 3.064 -12.531 -70.032 1.00 52.50 86 CYS C O 1
ATOM 1339 N N . LEU B 1 12 ? 10.474 21.499 41.537 1.00 46.04 8 LEU D N 1
ATOM 1340 C CA . LEU B 1 12 ? 9.373 20.587 41.196 1.00 44.57 8 LEU D CA 1
ATOM 1341 C C . LEU B 1 12 ? 8.253 21.347 40.436 1.00 47.98 8 LEU D C 1
ATOM 1342 O O . LEU B 1 12 ? 7.455 20.729 39.702 1.00 47.54 8 LEU D O 1
ATOM 1357 N N . LYS B 1 13 ? 8.231 22.709 40.563 1.00 42.21 9 LYS D N 1
ATOM 1358 C CA . LYS B 1 13 ? 7.423 23.575 39.691 1.00 39.07 9 LYS D CA 1
ATOM 1359 C C . LYS B 1 13 ? 8.116 23.479 38.316 1.00 41.31 9 LYS D C 1
ATOM 1360 O O . LYS B 1 13 ? 7.463 23.529 37.282 1.00 38.70 9 LYS D O 1
ATOM 1379 N N . GLU B 1 14 ? 9.464 23.333 38.347 1.00 39.98 10 GLU D N 1
ATOM 1380 C CA . GLU B 1 14 ? 10.346 23.184 37.187 1.00 40.62 10 GLU D CA 1
ATOM 1381 C C . GLU B 1 14 ? 9.880 22.056 36.252 1.00 43.41 10 GLU D C 1
ATOM 1382 O O . GLU B 1 14 ? 9.773 22.284 35.050 1.00 41.32 10 GLU D O 1
ATOM 1394 N N . VAL B 1 15 ? 9.606 20.849 36.806 1.00 40.39 11 VAL D N 1
ATOM 1395 C CA . VAL B 1 15 ? 9.172 19.689 36.006 1.00 39.34 11 VAL D CA 1
ATOM 1396 C C . VAL B 1 15 ? 7.744 19.916 35.412 1.00 38.17 11 VAL D C 1
ATOM 1397 O O . VAL B 1 15 ? 7.508 19.498 34.266 1.00 33.02 11 VAL D O 1
ATOM 1410 N N . ASN B 1 16 ? 6.828 20.624 36.137 1.00 35.45 12 ASN D N 1
ATOM 1411 C CA . ASN B 1 16 ? 5.503 20.914 35.556 1.00 34.25 12 ASN D CA 1
ATOM 1412 C C . ASN B 1 16 ? 5.590 21.954 34.412 1.00 33.62 12 ASN D C 1
ATOM 1413 O O . ASN B 1 16 ? 4.803 21.878 33.477 1.00 30.29 12 ASN D O 1
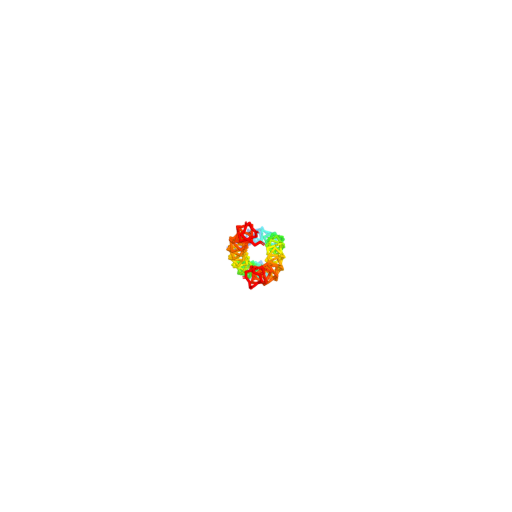ATOM 1424 N N . LYS B 1 17 ? 6.554 22.893 34.477 1.00 30.60 13 LYS D N 1
ATOM 1425 C CA . LYS B 1 17 ? 6.770 23.877 33.413 1.00 29.36 13 LYS D CA 1
ATOM 1426 C C . LYS B 1 17 ? 7.213 23.160 32.146 1.00 25.85 13 LYS D C 1
ATOM 1427 O O . LYS B 1 17 ? 6.719 23.476 31.068 1.00 22.96 13 LYS D O 1
ATOM 1446 N N . THR B 1 18 ? 8.144 22.198 32.268 1.00 20.69 14 THR D N 1
ATOM 1447 C CA . THR B 1 18 ? 8.607 21.443 31.092 1.00 20.86 14 THR D CA 1
ATOM 1448 C C . THR B 1 18 ? 7.493 20.585 30.477 1.00 26.00 14 THR D C 1
ATOM 1449 O O . THR B 1 18 ? 7.480 20.408 29.247 1.00 24.74 14 THR D O 1
ATOM 1460 N N . CYS B 1 19 ? 6.574 20.041 31.319 1.00 23.59 15 CYS D N 1
ATOM 1461 C CA . CYS B 1 19 ? 5.437 19.266 30.829 1.00 20.28 15 CYS D CA 1
ATOM 1462 C C . CYS B 1 19 ? 4.491 20.157 30.012 1.00 19.98 15 CYS D C 1
ATOM 1463 O O . CYS B 1 19 ? 4.097 19.774 28.926 1.00 19.34 15 CYS D O 1
ATOM 1470 N N . GLU B 1 20 ? 4.113 21.322 30.552 1.00 16.75 16 GLU D N 1
ATOM 1471 C CA . GLU B 1 20 ? 3.235 22.287 29.884 1.00 13.41 16 GLU D CA 1
ATOM 1472 C C . GLU B 1 20 ? 3.830 22.843 28.590 1.00 20.47 16 GLU D C 1
ATOM 1473 O O . GLU B 1 20 ? 3.115 22.950 27.596 1.00 22.25 16 GLU D O 1
ATOM 1485 N N . ALA B 1 21 ? 5.132 23.123 28.559 1.00 17.79 17 ALA D N 1
ATOM 1486 C CA . ALA B 1 21 ? 5.809 23.569 27.340 1.00 19.54 17 ALA D CA 1
ATOM 1487 C C . ALA B 1 21 ? 5.780 22.449 26.267 1.00 18.56 17 ALA D C 1
ATOM 1488 O O . ALA B 1 21 ? 5.657 22.741 25.081 1.00 16.35 17 ALA D O 1
ATOM 1495 N N . LEU B 1 22 ? 5.854 21.175 26.694 1.00 12.27 18 LEU D N 1
ATOM 1496 C CA . LEU B 1 22 ? 5.805 20.039 25.767 1.00 12.49 18 LEU D CA 1
ATOM 1497 C C . LEU B 1 22 ? 4.391 19.842 25.232 1.00 12.79 18 LEU D C 1
ATOM 1498 O O . LEU B 1 22 ? 4.254 19.372 24.122 1.00 13.96 18 LEU D O 1
ATOM 1514 N N . LEU B 1 23 ? 3.333 20.156 26.018 1.00 7.98 19 LEU D N 1
ATOM 1515 C CA . LEU B 1 23 ? 1.952 19.999 25.516 1.00 6.61 19 LEU D CA 1
ATOM 1516 C C . LEU B 1 23 ? 1.738 20.859 24.278 1.00 8.91 19 LEU D C 1
ATOM 1517 O O . LEU B 1 23 ? 1.130 20.414 23.326 1.00 9.15 19 LEU D O 1
ATOM 1533 N N . PHE B 1 24 ? 2.281 22.073 24.288 1.00 6.89 20 PHE D N 1
ATOM 1534 C CA . PHE B 1 24 ? 2.232 22.982 23.152 1.00 7.15 20 PHE D CA 1
ATOM 1535 C C . PHE B 1 24 ? 3.048 22.434 21.967 1.00 12.24 20 PHE D C 1
ATOM 1536 O O . PHE B 1 24 ? 2.588 22.501 20.821 1.00 11.10 20 PHE D O 1
ATOM 1553 N N . LYS B 1 25 ? 4.268 21.913 22.225 1.00 10.91 21 LYS D N 1
ATOM 1554 C CA . LYS B 1 25 ? 5.104 21.373 21.141 1.00 12.57 21 LYS D CA 1
ATOM 1555 C C . LYS B 1 25 ? 4.455 20.142 20.538 1.00 15.67 21 LYS D C 1
ATOM 1556 O O . LYS B 1 25 ? 4.549 19.932 19.333 1.00 16.72 21 LYS D O 1
ATOM 1575 N N . LEU B 1 26 ? 3.772 19.329 21.350 1.00 10.19 22 LEU D N 1
ATOM 1576 C CA . LEU B 1 26 ? 3.080 18.156 20.787 1.00 10.78 22 LEU D CA 1
ATOM 1577 C C . LEU B 1 26 ? 1.833 18.570 19.989 1.00 13.98 22 LEU D C 1
ATOM 1578 O O . LEU B 1 26 ? 1.474 17.875 19.043 1.00 13.61 22 LEU D O 1
ATOM 1594 N N . GLY B 1 27 ? 1.168 19.683 20.349 1.00 8.84 23 GLY D N 1
ATOM 1595 C CA . GLY B 1 27 ? 0.042 20.096 19.520 1.00 7.58 23 GLY D CA 1
ATOM 1596 C C . GLY B 1 27 ? 0.491 20.460 18.126 1.00 13.81 23 GLY D C 1
ATOM 1597 O O . GLY B 1 27 ? -0.162 20.096 17.148 1.00 15.33 23 GLY D O 1
ATOM 1601 N N . GLU B 1 28 ? 1.641 21.152 18.025 1.00 10.30 24 GLU D N 1
ATOM 1602 C CA . GLU B 1 28 ? 2.233 21.526 16.741 1.00 11.78 24 GLU D CA 1
ATOM 1603 C C . GLU B 1 28 ? 2.632 20.282 15.955 1.00 14.99 24 GLU D C 1
ATOM 1604 O O . GLU B 1 28 ? 2.428 20.241 14.761 1.00 14.80 24 GLU D O 1
ATOM 1616 N N . LYS B 1 29 ? 3.201 19.279 16.624 1.00 10.09 25 LYS D N 1
ATOM 1617 C CA . LYS B 1 29 ? 3.660 18.053 15.966 1.00 9.65 25 LYS D CA 1
ATOM 1618 C C . LYS B 1 29 ? 2.471 17.232 15.456 1.00 13.71 25 LYS D C 1
ATOM 1619 O O . LYS B 1 29 ? 2.540 16.665 14.378 1.00 12.63 25 LYS D O 1
ATOM 1638 N N . VAL B 1 30 ? 1.373 17.176 16.229 1.00 11.58 26 VAL D N 1
ATOM 1639 C CA . VAL B 1 30 ? 0.174 16.449 15.821 1.00 10.93 26 VAL D CA 1
ATOM 1640 C C . VAL B 1 30 ? -0.382 17.118 14.569 1.00 12.96 26 VAL D C 1
ATOM 1641 O O . VAL B 1 30 ? -0.687 16.441 13.598 1.00 12.86 26 VAL D O 1
ATOM 1654 N N . LYS B 1 31 ? -0.472 18.445 14.584 1.00 9.97 27 LYS D N 1
ATOM 1655 C CA . LYS B 1 31 ? -1.004 19.122 13.400 1.00 10.95 27 LYS D CA 1
ATOM 1656 C C . LYS B 1 31 ? -0.132 18.919 12.161 1.00 16.36 27 LYS D C 1
ATOM 1657 O O . LYS B 1 31 ? -0.669 18.679 11.076 1.00 18.34 27 LYS D O 1
ATOM 1676 N N . THR B 1 32 ? 1.209 18.989 12.311 1.00 11.02 28 THR D N 1
ATOM 1677 C CA . THR B 1 32 ? 2.153 18.744 11.204 1.00 9.74 28 THR D CA 1
ATOM 1678 C C . THR B 1 32 ? 1.967 17.343 10.659 1.00 15.63 28 THR D C 1
ATOM 1679 O O . THR B 1 32 ? 2.004 17.150 9.445 1.00 17.50 28 THR D O 1
ATOM 1690 N N . LEU B 1 33 ? 1.780 16.352 11.546 1.00 10.41 29 LEU D N 1
ATOM 1691 C CA . LEU B 1 33 ? 1.608 14.971 11.112 1.00 10.05 29 LEU D CA 1
ATOM 1692 C C . LEU B 1 33 ? 0.249 14.751 10.454 1.00 19.09 29 LEU D C 1
ATOM 1693 O O . LEU B 1 33 ? 0.193 14.030 9.464 1.00 20.38 29 LEU D O 1
ATOM 1709 N N . GLU B 1 34 ? -0.834 15.366 10.967 1.00 18.11 30 GLU D N 1
ATOM 1710 C CA . GLU B 1 34 ? -2.171 15.242 10.351 1.00 20.02 30 GLU D CA 1
ATOM 1711 C C . GLU B 1 34 ? -2.200 15.827 8.940 1.00 32.26 30 GLU D C 1
ATOM 1712 O O . GLU B 1 34 ? -2.873 15.274 8.065 1.00 31.92 30 GLU D O 1
ATOM 1724 N N . MET B 1 35 ? -1.447 16.931 8.731 1.00 37.06 31 MET D N 1
ATOM 1725 C CA . MET B 1 35 ? -1.334 17.598 7.437 1.00 48.98 31 MET D CA 1
ATOM 1726 C C . MET B 1 35 ? -0.508 16.754 6.467 1.00 39.51 31 MET D C 1
ATOM 1727 O O . MET B 1 35 ? -0.874 16.665 5.297 1.00 38.09 31 MET D O 1
ATOM 1741 N N . GLU B 1 36 ? 0.588 16.131 6.949 1.00 27.32 32 GLU D N 1
ATOM 1742 C CA . GLU B 1 36 ? 1.457 15.246 6.160 1.00 25.53 32 GLU D CA 1
ATOM 1743 C C . GLU B 1 36 ? 0.677 14.011 5.691 1.00 29.54 32 GLU D C 1
ATOM 1744 O O . GLU B 1 36 ? 0.798 13.644 4.526 1.00 28.69 32 GLU D O 1
ATOM 1756 N N . VAL B 1 37 ? -0.127 13.393 6.588 1.00 26.05 33 VAL D N 1
ATOM 1757 C CA . VAL B 1 37 ? -0.964 12.237 6.251 1.00 26.52 33 VAL D CA 1
ATOM 1758 C C . VAL B 1 37 ? -1.928 12.635 5.125 1.00 33.90 33 VAL D C 1
ATOM 1759 O O . VAL B 1 37 ? -1.993 11.945 4.102 1.00 32.52 33 VAL D O 1
ATOM 1772 N N . ALA B 1 38 ? -2.671 13.737 5.318 1.00 32.43 34 ALA D N 1
ATOM 1773 C CA . ALA B 1 38 ? -3.640 14.215 4.325 1.00 34.10 34 ALA D CA 1
ATOM 1774 C C . ALA B 1 38 ? -2.976 14.505 2.979 1.00 34.22 34 ALA D C 1
ATOM 1775 O O . ALA B 1 38 ? -3.446 14.031 1.944 1.00 33.59 34 ALA D O 1
ATOM 1782 N N . LYS B 1 39 ? -1.864 15.256 2.996 1.00 28.16 35 LYS D N 1
ATOM 1783 C CA . LYS B 1 39 ? -1.141 15.612 1.778 1.00 29.29 35 LYS D CA 1
ATOM 1784 C C . LYS B 1 39 ? -0.550 14.376 1.089 1.00 35.16 35 LYS D C 1
ATOM 1785 O O . LYS B 1 39 ? -0.702 14.254 -0.126 1.00 35.05 35 LYS D O 1
ATOM 1804 N N . GLU B 1 40 ? 0.129 13.476 1.832 1.00 32.99 36 GLU D N 1
ATOM 1805 C CA . GLU B 1 40 ? 0.720 12.286 1.205 1.00 36.22 36 GLU D CA 1
ATOM 1806 C C . GLU B 1 40 ? -0.331 11.404 0.540 1.00 39.33 36 GLU D C 1
ATOM 1807 O O . GLU B 1 40 ? -0.101 10.931 -0.574 1.00 38.99 36 GLU D O 1
ATOM 1819 N N . LYS B 1 41 ? -1.484 11.214 1.197 1.00 35.48 37 LYS D N 1
ATOM 1820 C CA . LYS B 1 41 ? -2.600 10.425 0.654 1.00 37.88 37 LYS D CA 1
ATOM 1821 C C . LYS B 1 41 ? -3.109 11.029 -0.675 1.00 49.13 37 LYS D C 1
ATOM 1822 O O . LYS B 1 41 ? -3.405 10.293 -1.608 1.00 48.09 37 LYS D O 1
ATOM 1841 N N . ALA B 1 42 ? -3.206 12.362 -0.749 1.00 53.15 38 ALA D N 1
ATOM 1842 C CA . ALA B 1 42 ? -3.681 13.068 -1.948 1.00 59.17 38 ALA D CA 1
ATOM 1843 C C . ALA B 1 42 ? -2.652 13.039 -3.091 1.00 51.23 38 ALA D C 1
ATOM 1844 O O . ALA B 1 42 ? -3.033 12.881 -4.246 1.00 49.84 38 ALA D O 1
ATOM 1851 N N . VAL B 1 43 ? -1.363 13.192 -2.772 1.00 40.33 39 VAL D N 1
ATOM 1852 C CA . VAL B 1 43 ? -0.293 13.166 -3.775 1.00 38.58 39 VAL D CA 1
ATOM 1853 C C . VAL B 1 43 ? -0.132 11.738 -4.316 1.00 40.62 39 VAL D C 1
ATOM 1854 O O . VAL B 1 43 ? 0.045 11.563 -5.521 1.00 40.05 39 VAL D O 1
ATOM 1867 N N . CYS B 1 44 ? -0.216 10.721 -3.437 1.00 35.61 40 CYS D N 1
ATOM 1868 C CA . CYS B 1 44 ? -0.089 9.317 -3.834 1.00 34.59 40 CYS D CA 1
ATOM 1869 C C . CYS B 1 44 ? -1.169 8.937 -4.833 1.00 38.36 40 CYS D C 1
ATOM 1870 O O . CYS B 1 44 ? -0.883 8.338 -5.868 1.00 36.12 40 CYS D O 1
ATOM 1877 N N . SER B 1 45 ? -2.415 9.301 -4.492 1.00 37.02 41 SER D N 1
ATOM 1878 C CA . SER B 1 45 ? -3.615 9.063 -5.284 1.00 38.48 41 SER D CA 1
ATOM 1879 C C . SER B 1 45 ? -3.502 9.652 -6.698 1.00 41.27 41 SER D C 1
ATOM 1880 O O . SER B 1 45 ? -3.721 8.912 -7.662 1.00 40.15 41 SER D O 1
ATOM 1888 N N . LYS B 1 46 ? -3.119 10.945 -6.840 1.00 37.02 42 LYS D N 1
ATOM 1889 C CA . LYS B 1 46 ? -2.979 11.545 -8.179 1.00 36.69 42 LYS D CA 1
ATOM 1890 C C . LYS B 1 46 ? -1.721 11.033 -8.948 1.00 39.75 42 LYS D C 1
ATOM 1891 O O . LYS B 1 46 ? -1.749 11.024 -10.180 1.00 37.89 42 LYS D O 1
ATOM 1910 N N . ASP B 1 47 ? -0.640 10.606 -8.247 1.00 36.95 43 ASP D N 1
ATOM 1911 C CA . ASP B 1 47 ? 0.536 10.041 -8.933 1.00 36.62 43 ASP D CA 1
ATOM 1912 C C . ASP B 1 47 ? 0.230 8.662 -9.529 1.00 41.36 43 ASP D C 1
ATOM 1913 O O . ASP B 1 47 ? 0.673 8.385 -10.639 1.00 40.59 43 ASP D O 1
ATOM 1922 N N . LYS B 1 48 ? -0.473 7.791 -8.788 1.00 38.99 44 LYS D N 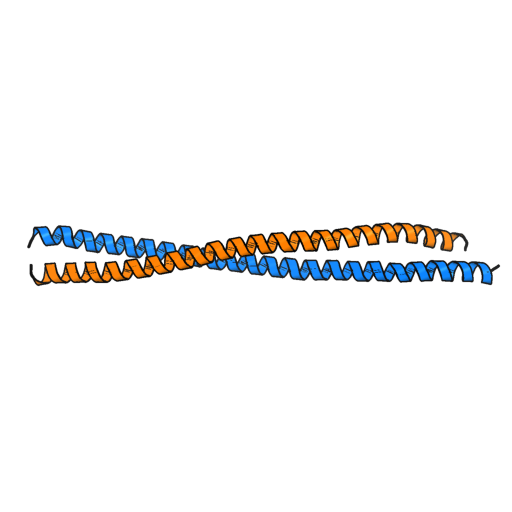1
ATOM 1923 C CA . LYS B 1 48 ? -0.800 6.464 -9.289 1.00 40.80 44 LYS D CA 1
ATOM 1924 C C . LYS B 1 48 ? -1.898 6.529 -10.372 1.00 45.59 44 LYS D C 1
ATOM 1925 O O . LYS B 1 48 ? -1.894 5.695 -11.265 1.00 44.74 44 LYS D O 1
ATOM 1944 N N . GLU B 1 49 ? -2.787 7.533 -10.328 1.00 43.98 45 GLU D N 1
ATOM 1945 C CA . GLU B 1 49 ? -3.812 7.762 -11.357 1.00 46.64 45 GLU D CA 1
ATOM 1946 C C . GLU B 1 49 ? -3.098 8.166 -12.683 1.00 49.26 45 GLU D C 1
ATOM 1947 O O . GLU B 1 49 ? -3.498 7.723 -13.764 1.00 48.62 45 GLU D O 1
ATOM 1959 N N . SER B 1 50 ? -2.023 8.973 -12.573 1.00 44.81 46 SER D N 1
ATOM 1960 C CA . SER B 1 50 ? -1.193 9.441 -13.692 1.00 44.33 46 SER D CA 1
ATOM 1961 C C . SER B 1 50 ? -0.394 8.277 -14.318 1.00 42.51 46 SER D C 1
ATOM 1962 O O . SER B 1 50 ? -0.362 8.149 -15.546 1.00 41.31 46 SER D O 1
ATOM 1970 N N . LEU B 1 51 ? 0.224 7.420 -13.472 1.00 36.30 47 LEU D N 1
ATOM 1971 C CA . LEU B 1 51 ? 0.969 6.241 -13.933 1.00 36.57 47 LEU D CA 1
ATOM 1972 C C . LEU B 1 51 ? 0.029 5.219 -14.565 1.00 39.58 47 LEU D C 1
ATOM 1973 O O . LEU B 1 51 ? 0.378 4.651 -15.585 1.00 37.97 47 LEU D O 1
ATOM 1989 N N . LEU B 1 52 ? -1.157 4.990 -13.976 1.00 38.19 48 LEU D N 1
ATOM 1990 C CA . LEU B 1 52 ? -2.151 4.075 -14.545 1.00 40.14 48 LEU D CA 1
ATOM 1991 C C . LEU B 1 52 ? -2.628 4.556 -15.925 1.00 42.85 48 LEU D C 1
ATOM 1992 O O . LEU B 1 52 ? -2.716 3.748 -16.842 1.00 41.42 48 LEU D O 1
ATOM 2008 N N . ALA B 1 53 ? -2.911 5.859 -16.074 1.00 40.04 49 ALA D N 1
ATOM 2009 C CA . ALA B 1 53 ? -3.328 6.437 -17.356 1.00 41.08 49 ALA D CA 1
ATOM 2010 C C . ALA B 1 53 ? -2.213 6.307 -18.400 1.00 42.14 49 ALA D C 1
ATOM 2011 O O . ALA B 1 53 ? -2.501 6.084 -19.576 1.00 41.60 49 ALA D O 1
ATOM 2018 N N . GLY B 1 54 ? -0.961 6.442 -17.960 1.00 36.23 50 GLY D N 1
ATOM 2019 C CA . GLY B 1 54 ? 0.200 6.278 -18.825 1.00 34.56 50 GLY D CA 1
ATOM 2020 C C . GLY B 1 54 ? 0.371 4.843 -19.281 1.00 42.06 50 GLY D C 1
ATOM 2021 O O . GLY B 1 54 ? 0.590 4.585 -20.467 1.00 42.26 50 GLY D O 1
ATOM 2025 N N . LYS B 1 55 ? 0.208 3.898 -18.335 1.00 41.05 51 LYS D N 1
ATOM 2026 C CA . LYS B 1 55 ? 0.294 2.462 -18.583 1.00 41.42 51 LYS D CA 1
ATOM 2027 C C . LYS B 1 55 ? -0.842 2.015 -19.488 1.00 43.59 51 LYS D C 1
ATOM 2028 O O . LYS B 1 55 ? -0.600 1.217 -20.393 1.00 42.84 51 LYS D O 1
ATOM 2047 N N . ARG B 1 56 ? -2.077 2.519 -19.265 1.00 39.37 52 ARG D N 1
ATOM 2048 C CA . ARG B 1 56 ? -3.213 2.109 -20.103 1.00 40.82 52 ARG D CA 1
ATOM 2049 C C . ARG B 1 56 ? -3.097 2.668 -21.540 1.00 48.46 52 ARG D C 1
ATOM 2050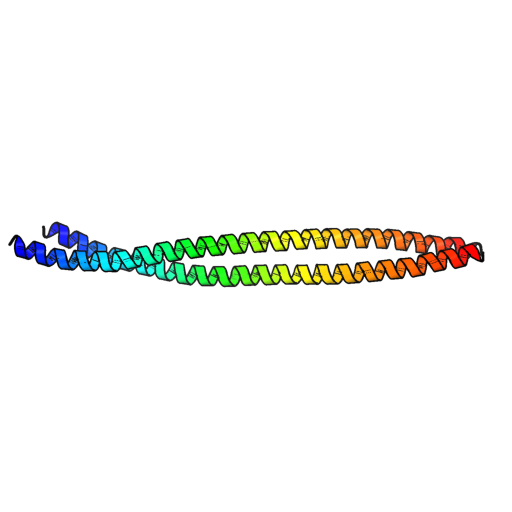 O O . ARG B 1 56 ? -3.583 2.018 -22.465 1.00 48.41 52 ARG D O 1
ATOM 2071 N N . GLN B 1 57 ? -2.457 3.842 -21.734 1.00 47.36 53 GLN D N 1
ATOM 2072 C CA . GLN B 1 57 ? -2.266 4.406 -23.074 1.00 47.26 53 GLN D CA 1
ATOM 2073 C C . GLN B 1 57 ? -1.229 3.567 -23.832 1.00 45.79 53 GLN D C 1
ATOM 2074 O O . GLN B 1 57 ? -1.378 3.387 -25.040 1.00 44.49 53 GLN D O 1
ATOM 2088 N N . THR B 1 58 ? -0.189 3.044 -23.138 1.00 39.06 54 THR D N 1
ATOM 2089 C CA . THR B 1 58 ? 0.808 2.203 -23.815 1.00 36.89 54 THR D CA 1
ATOM 2090 C C . THR B 1 58 ? 0.218 0.829 -24.165 1.00 42.46 54 THR D C 1
ATOM 2091 O O . THR B 1 58 ? 0.505 0.310 -25.245 1.00 41.26 54 THR D O 1
ATOM 2102 N N . GLU B 1 59 ? -0.585 0.237 -23.254 1.00 40.90 55 GLU D N 1
ATOM 2103 C CA . GLU B 1 59 ? -1.230 -1.062 -23.480 1.00 42.34 55 GLU D CA 1
ATOM 2104 C C . GLU B 1 59 ? -2.174 -1.026 -24.687 1.00 45.81 55 GLU D C 1
ATOM 2105 O O . GLU B 1 59 ? -2.225 -2.010 -25.431 1.00 44.65 55 GLU D O 1
ATOM 2117 N N . GLU B 1 60 ? -2.901 0.095 -24.902 1.00 42.77 56 GLU D N 1
ATOM 2118 C CA . GLU B 1 60 ? -3.794 0.206 -26.058 1.00 44.68 56 GLU D CA 1
ATOM 2119 C C . GLU B 1 60 ? -2.982 0.427 -27.354 1.00 53.77 56 GLU D C 1
ATOM 2120 O O . GLU B 1 60 ? -3.418 -0.017 -28.418 1.00 53.80 56 GLU D O 1
ATOM 2132 N N . GLN B 1 61 ? -1.793 1.082 -27.261 1.00 53.44 57 GLN D N 1
ATOM 2133 C CA . GLN B 1 61 ? -0.890 1.238 -28.405 1.00 51.26 57 GLN D CA 1
ATOM 2134 C C . GLN B 1 61 ? -0.298 -0.133 -28.759 1.00 51.01 57 GLN D C 1
ATOM 2135 O O . GLN B 1 61 ? -0.215 -0.466 -29.944 1.00 50.71 57 GLN D O 1
ATOM 2149 N N . LEU B 1 62 ? 0.090 -0.930 -27.725 1.00 43.63 58 LEU D N 1
ATOM 2150 C CA . LEU B 1 62 ? 0.618 -2.292 -27.899 1.00 43.56 58 LEU D CA 1
ATOM 2151 C C . LEU B 1 62 ? -0.458 -3.156 -28.582 1.00 57.42 58 LEU D C 1
ATOM 2152 O O . LEU B 1 62 ? -0.145 -3.915 -29.497 1.00 56.74 58 LEU D O 1
ATOM 2168 N N . GLU B 1 63 ? -1.726 -3.013 -28.146 1.00 62.44 59 GLU D N 1
ATOM 2169 C CA . GLU B 1 63 ? -2.866 -3.743 -28.714 1.00 69.06 59 GLU D CA 1
ATOM 2170 C C . GLU B 1 63 ? -3.072 -3.366 -30.194 1.00 65.29 59 GLU D C 1
ATOM 2171 O O . GLU B 1 63 ? -3.224 -4.257 -31.022 1.00 65.16 59 GLU D O 1
ATOM 2183 N N . ALA B 1 64 ? -3.058 -2.056 -30.519 1.00 55.94 60 ALA D N 1
ATOM 2184 C CA . ALA B 1 64 ? -3.231 -1.558 -31.889 1.00 55.70 60 ALA D CA 1
ATOM 2185 C C . ALA B 1 64 ? -2.079 -2.006 -32.811 1.00 60.49 60 ALA D C 1
ATOM 2186 O O . ALA B 1 64 ? -2.314 -2.351 -33.975 1.00 59.47 60 ALA D O 1
ATOM 2193 N N . CYS B 1 65 ? -0.838 -2.000 -32.283 1.00 57.70 61 CYS D N 1
ATOM 2194 C CA . CYS B 1 65 ? 0.343 -2.461 -33.011 1.00 54.73 61 CYS D CA 1
ATOM 2195 C C . CYS B 1 65 ? 0.177 -3.959 -33.339 1.00 61.64 61 CYS D C 1
ATOM 2196 O O . CYS B 1 65 ? 0.403 -4.351 -34.484 1.00 60.59 61 CYS D O 1
ATOM 2203 N N . GLY B 1 66 ? -0.233 -4.759 -32.350 1.00 61.80 62 GLY D N 1
ATOM 2204 C CA . GLY B 1 66 ? -0.490 -6.189 -32.525 1.00 65.75 62 GLY D CA 1
ATOM 2205 C C . GLY B 1 66 ? -1.519 -6.485 -33.608 1.00 72.54 62 GLY D C 1
ATOM 2206 O O . GLY B 1 66 ? -1.336 -7.416 -34.402 1.00 71.90 62 GLY D O 1
ATOM 2210 N N . LYS B 1 67 ? -2.600 -5.671 -33.665 1.00 71.60 63 LYS D N 1
ATOM 2211 C CA . LYS B 1 67 ? -3.651 -5.796 -34.688 1.00 73.95 63 LYS D CA 1
ATOM 2212 C C . LYS B 1 67 ? -3.114 -5.429 -36.080 1.00 71.07 63 LYS D C 1
ATOM 2213 O O . LYS B 1 67 ? -3.491 -6.071 -37.063 1.00 71.22 63 LYS D O 1
ATOM 2232 N N . ALA B 1 68 ? -2.249 -4.399 -36.166 1.00 61.88 64 ALA D N 1
ATOM 2233 C CA . ALA B 1 68 ? -1.635 -3.994 -37.435 1.00 56.96 64 ALA D CA 1
ATOM 2234 C C . ALA B 1 68 ? -0.623 -5.044 -37.904 1.00 54.65 64 ALA D C 1
ATOM 2235 O O . ALA B 1 68 ? -0.516 -5.290 -39.103 1.00 52.95 64 ALA D O 1
ATOM 2242 N N . ARG B 1 69 ? 0.108 -5.661 -36.953 1.00 47.32 65 ARG D N 1
ATOM 2243 C CA . ARG B 1 69 ? 1.095 -6.707 -37.227 1.00 45.17 65 ARG D CA 1
ATOM 2244 C C . ARG B 1 69 ? 0.418 -7.970 -37.826 1.00 57.24 65 ARG D C 1
ATOM 2245 O O . ARG B 1 69 ? 0.978 -8.584 -38.736 1.00 56.76 65 ARG D O 1
ATOM 2266 N N . GLU B 1 70 ? -0.788 -8.335 -37.356 1.00 61.41 66 GLU D N 1
ATOM 2267 C CA . GLU B 1 70 ? -1.521 -9.484 -37.914 1.00 65.07 66 GLU D CA 1
ATOM 2268 C C . GLU B 1 70 ? -2.189 -9.124 -39.257 1.00 69.75 66 GLU D C 1
ATOM 2269 O O . GLU B 1 70 ? -2.313 -9.984 -40.126 1.00 69.75 66 GLU D O 1
ATOM 2281 N N . ARG B 1 71 ? -2.602 -7.859 -39.434 1.00 66.79 67 ARG D N 1
ATOM 2282 C CA . ARG B 1 71 ? -3.188 -7.375 -40.689 1.00 68.69 67 ARG D CA 1
ATOM 2283 C C . ARG B 1 71 ? -2.120 -7.334 -41.808 1.00 68.26 67 ARG D C 1
ATOM 2284 O O . ARG B 1 71 ? -2.461 -7.509 -42.980 1.00 68.61 67 ARG D O 1
ATOM 2305 N N . GLN B 1 72 ? -0.833 -7.124 -41.440 1.00 60.07 68 GLN D N 1
ATOM 2306 C CA . GLN B 1 72 ? 0.278 -7.114 -42.393 1.00 56.79 68 GLN D CA 1
ATOM 2307 C C . GLN B 1 72 ? 0.678 -8.534 -42.797 1.00 62.58 68 GLN D C 1
ATOM 2308 O O . GLN B 1 72 ? 1.015 -8.725 -43.965 1.00 62.13 68 GLN D O 1
ATOM 2322 N N . GLN B 1 73 ? 0.707 -9.514 -41.851 1.00 60.88 69 GLN D N 1
ATOM 2323 C CA . GLN B 1 73 ? 1.083 -10.889 -42.209 1.00 63.59 69 GLN D CA 1
ATOM 2324 C C . GLN B 1 73 ? 0.046 -11.518 -43.140 1.00 70.92 69 GLN D C 1
ATOM 2325 O O . GLN B 1 73 ? 0.436 -12.288 -44.006 1.00 70.40 69 GLN D O 1
ATOM 2339 N N . GLN B 1 74 ? -1.246 -11.145 -43.016 1.00 70.90 70 GLN D N 1
ATOM 2340 C CA . GLN B 1 74 ? -2.294 -11.651 -43.912 1.00 74.05 70 GLN D CA 1
ATOM 2341 C C . GLN B 1 74 ? -2.150 -11.016 -45.302 1.00 68.31 70 GLN D C 1
ATOM 2342 O O . GLN B 1 74 ? -2.350 -11.712 -46.295 1.00 68.41 70 GLN D O 1
ATOM 2356 N N . GLU B 1 75 ? -1.757 -9.723 -45.380 1.00 56.86 71 GLU D N 1
ATOM 2357 C CA . GLU B 1 75 ? -1.502 -9.064 -46.673 1.00 55.92 71 GLU D CA 1
ATOM 2358 C C . GLU B 1 75 ? -0.217 -9.654 -47.326 1.00 57.14 71 GLU D C 1
ATOM 2359 O O . GLU B 1 75 ? -0.100 -9.644 -48.550 1.00 56.01 71 GLU D O 1
ATOM 2371 N N . GLN B 1 76 ? 0.728 -10.170 -46.505 1.00 52.36 72 GLN D N 1
ATOM 2372 C CA . GLN B 1 76 ? 1.933 -10.859 -46.981 1.00 53.47 72 GLN D CA 1
ATOM 2373 C C . GLN B 1 76 ? 1.530 -12.210 -47.601 1.00 54.22 72 GLN D C 1
ATOM 2374 O O . GLN B 1 76 ? 2.075 -12.569 -48.640 1.00 52.20 72 GLN D O 1
ATOM 2388 N N . GLN B 1 77 ? 0.583 -12.954 -46.967 1.00 49.91 73 GLN D N 1
ATOM 2389 C CA . GLN B 1 77 ? 0.109 -14.242 -47.499 1.00 50.75 73 GLN D CA 1
ATOM 2390 C C . GLN B 1 77 ? -0.508 -14.027 -48.872 1.00 50.99 73 GLN D C 1
ATOM 2391 O O . GLN B 1 77 ? -0.215 -14.792 -49.783 1.00 51.81 73 GLN D O 1
ATOM 2405 N N . VAL B 1 78 ? -1.318 -12.960 -49.032 1.00 43.57 74 VAL D N 1
ATOM 2406 C CA . VAL B 1 78 ? -2.001 -12.643 -50.293 1.00 41.94 74 VAL D CA 1
ATOM 2407 C C . VAL B 1 78 ? -0.988 -12.307 -51.401 1.00 47.90 74 VAL D C 1
ATOM 2408 O O . VAL B 1 78 ? -1.056 -12.890 -52.482 1.00 48.54 74 VAL D O 1
ATOM 2421 N N . THR B 1 79 ? -0.089 -11.346 -51.145 1.00 44.18 75 THR D N 1
ATOM 2422 C CA . THR B 1 79 ? 0.917 -10.906 -52.116 1.00 42.21 75 THR D CA 1
ATOM 2423 C C . THR B 1 79 ? 1.903 -12.040 -52.477 1.00 43.55 75 THR D C 1
ATOM 2424 O O . THR B 1 79 ? 2.296 -12.131 -53.639 1.00 40.82 75 THR D O 1
ATOM 2435 N N . GLU B 1 80 ? 2.272 -12.909 -51.506 1.00 40.91 76 GLU D N 1
ATOM 2436 C CA . GLU B 1 80 ? 3.206 -14.017 -51.750 1.00 42.48 76 GLU D CA 1
ATOM 2437 C C . GLU B 1 80 ? 2.576 -15.099 -52.658 1.00 49.82 76 GLU D C 1
ATOM 2438 O O . GLU B 1 80 ? 3.285 -15.679 -53.493 1.00 48.18 76 GLU D O 1
ATOM 2450 N N . GLU B 1 81 ? 1.254 -15.364 -52.507 1.00 49.56 77 GLU D N 1
ATOM 2451 C CA . GLU B 1 81 ? 0.562 -16.327 -53.369 1.00 51.71 77 GLU D CA 1
ATOM 2452 C C . GLU B 1 81 ? 0.342 -15.708 -54.750 1.00 49.10 77 GLU D C 1
ATOM 2453 O O . GLU B 1 81 ? 0.478 -16.416 -55.745 1.00 48.64 77 GLU D O 1
ATOM 2465 N N . ASN B 1 82 ? 0.049 -14.391 -54.830 1.00 40.44 78 ASN D N 1
ATOM 2466 C CA . ASN B 1 82 ? -0.116 -13.731 -56.129 1.00 39.62 78 ASN D CA 1
ATOM 2467 C C . ASN B 1 82 ? 1.217 -13.785 -56.915 1.00 40.64 78 ASN D C 1
ATOM 2468 O O . ASN B 1 82 ? 1.193 -13.989 -58.128 1.00 38.33 78 ASN D O 1
ATOM 2479 N N . LEU B 1 83 ? 2.373 -13.658 -56.208 1.00 36.17 79 LEU D N 1
ATOM 2480 C CA . LEU B 1 83 ? 3.700 -13.771 -56.824 1.00 33.40 79 LEU D CA 1
ATOM 2481 C C . LEU B 1 83 ? 3.889 -15.188 -57.350 1.00 35.44 79 LEU D C 1
ATOM 2482 O O . LEU B 1 83 ? 4.361 -15.363 -58.470 1.00 32.55 79 LEU D O 1
ATOM 2498 N N . ARG B 1 84 ? 3.508 -16.192 -56.552 1.00 33.58 80 ARG D N 1
ATOM 2499 C CA . ARG B 1 84 ? 3.611 -17.593 -56.949 1.00 35.40 80 ARG D CA 1
ATOM 2500 C C . ARG B 1 84 ? 2.718 -17.880 -58.177 1.00 38.58 80 ARG D C 1
ATOM 2501 O O . ARG B 1 84 ? 3.204 -18.444 -59.141 1.00 36.95 80 ARG D O 1
ATOM 2522 N N . LYS B 1 85 ? 1.457 -17.420 -58.168 1.00 37.05 81 LYS D N 1
ATOM 2523 C CA . LYS B 1 85 ? 0.510 -17.572 -59.286 1.00 37.19 81 LYS D CA 1
ATOM 2524 C C . LYS B 1 85 ? 1.095 -16.985 -60.587 1.00 36.37 81 LYS D C 1
ATOM 2525 O O . LYS B 1 85 ? 1.143 -17.681 -61.602 1.00 36.09 81 LYS D O 1
ATOM 2544 N N . VAL B 1 86 ? 1.572 -15.720 -60.539 1.00 28.87 82 VAL D N 1
ATOM 2545 C CA . VAL B 1 86 ? 2.155 -15.029 -61.699 1.00 28.22 82 VAL D CA 1
ATOM 2546 C C . VAL B 1 86 ? 3.393 -15.768 -62.211 1.00 30.26 82 VAL D C 1
ATOM 2547 O O . VAL B 1 86 ? 3.521 -15.950 -63.428 1.00 31.61 82 VAL D O 1
ATOM 2560 N N . GLN B 1 87 ? 4.300 -16.199 -61.307 1.00 22.82 83 GLN D N 1
ATOM 2561 C CA . GLN B 1 87 ? 5.507 -16.942 -61.722 1.00 20.22 83 GLN D CA 1
ATOM 2562 C C . GLN B 1 87 ? 5.193 -18.347 -62.224 1.00 27.85 83 GLN D C 1
ATOM 2563 O O . GLN B 1 87 ? 5.857 -18.831 -63.139 1.00 28.53 83 GLN D O 1
ATOM 2577 N N . SER B 1 88 ? 4.220 -19.018 -61.604 1.00 27.86 84 SER D N 1
ATOM 2578 C CA . SER B 1 88 ? 3.814 -20.371 -61.989 1.00 29.99 84 SER D CA 1
ATOM 2579 C C . SER B 1 88 ? 3.204 -20.382 -63.419 1.00 39.77 84 SER D C 1
ATOM 2580 O O . SER B 1 88 ? 3.518 -21.268 -64.204 1.00 39.46 84 SER D O 1
ATOM 2588 N N . LEU B 1 89 ? 2.381 -19.369 -63.758 1.00 42.36 85 LEU D N 1
ATOM 2589 C CA . LEU B 1 89 ? 1.718 -19.231 -65.061 1.00 46.93 85 LEU D CA 1
ATOM 2590 C C . LEU B 1 89 ? 2.453 -18.266 -66.025 1.00 46.50 85 LEU D C 1
ATOM 2591 O O . LEU B 1 89 ? 1.842 -17.837 -67.002 1.00 45.88 85 LEU D O 1
ATOM 2607 N N . CYS B 1 90 ? 3.754 -17.953 -65.793 1.00 40.60 86 CYS D N 1
ATOM 2608 C CA . CYS B 1 90 ? 4.505 -17.011 -66.643 1.00 40.41 86 CYS D CA 1
ATOM 2609 C C . CYS B 1 90 ? 4.748 -17.544 -68.059 1.00 63.19 86 CYS D C 1
ATOM 2610 O O . CYS B 1 90 ? 5.016 -18.728 -68.243 1.00 42.48 86 CYS D O 1
#

Secondary structure (DSSP, 8-state):
-HHHHHHHHHHHHHHHHHHHHHHHHHHHHHHHHHHHHHHHHHHHHHHHHHHHHHHHHHHHHHHHHHHHHHHHHHHHHHHHTT-/-HHHHHHHHHHHHHHHHHHHHHHHHHHHHHHHHHHHHHHHHHHHHHHHHHHHHHHHHHHHHHHHHHHHHHHHHHHHHT-